Protein AF-U1P3W0-F1 (afdb_monomer)

Foldseek 3Di:
DLVLLCVLPVVCSVVLCVLLVVLVNNDPDVQAADALVSVLSSQVVSCVVVNLQSLLSSLLSVLVPDPLLLPDAALVSSQVSVQVVVQNSHPPDDCQQCWTWDWDDPDPQDIDIDTDHNNSHDPSNVNSNSVNSCCSYPSVVPVPDPPPPDDPDPDDDDDDDDD

Secondary structure (DSSP, 8-state):
-HHHHHHH-HHHHHHHHHHHHHTT-----TT--B-HHHHHHHHHHHHHHH-HHHHHHHHHHHHHT-HHHHT-SSHHHHHHHHHHHHHHTBTT--HHHH-EEEEEEEETTEEEEEEESS--S-HHHHHHHHHHHHHHSHHHHTTT-----PPP-----------

Sequence (163 aa):
MIDSVAEVSPVFESRARDILADEGIESPAPESTHDATAFAAAMETIVETAGETTVARTGEKMIAQNEQVTAATDFESGFETLREQHAAVHRNFDVDRVGQYRTERLDDREYRVATYGGHSYPPALTRGVVEGVVEQTDLRQSSGSRTPRRRPTRATRSSSRGE

Solvent-accessible surface area (backbone atoms only — not comparable to full-atom values): 9230 Å² total; per-residue (Å²): 99,65,69,31,36,32,74,75,35,63,82,49,31,63,54,51,48,50,45,28,35,76,49,69,46,79,69,84,47,98,85,50,63,38,57,53,65,40,51,28,53,29,49,44,55,45,31,77,72,63,32,52,70,51,37,16,52,28,24,22,40,44,36,74,70,29,64,73,38,52,67,23,77,34,55,67,58,19,52,50,47,49,52,55,49,60,49,67,43,21,74,67,64,40,51,69,58,52,25,45,81,46,80,44,79,77,54,101,83,38,69,49,78,43,77,44,67,30,57,54,62,49,68,38,35,54,50,14,35,55,51,20,45,40,66,53,13,48,64,44,74,64,66,82,68,77,72,81,80,76,76,82,78,83,78,78,86,79,88,85,77,88,134

Nearest PDB structures (foldseek):
  3tfe-assembly2_B  TM=6.346E-01  e=1.654E-02  Nostoc sp. PCC 7120 = FACHB-418
  3nvr-assembly1_B  TM=6.243E-01  e=2.034E-02  Caldanaerobacter subterraneus subsp. tengcongensis
  3tff-assembly2_B  TM=6.220E-01  e=3.237E-02  Nostoc sp. PCC 7120 = FACHB-418
  3nvu-assembly1_B  TM=6.245E-01  e=5.424E-02  Caldanaerobacter subterraneus subsp. tengcongensis
  6x3e-assembly1_A  TM=1.753E-01  e=9.474E+00  Homo sapiens

pLDDT: mean 79.13, std 15.69, range [42.22, 94.12]

Structure (mmCIF, N/CA/C/O backbone):
data_AF-U1P3W0-F1
#
_entry.id   AF-U1P3W0-F1
#
loop_
_atom_site.group_PDB
_atom_site.id
_atom_site.type_symbol
_atom_site.label_atom_id
_atom_site.label_alt_id
_atom_site.label_comp_id
_atom_site.label_asym_id
_atom_site.label_entity_id
_atom_site.label_seq_id
_atom_site.pdbx_PDB_ins_code
_atom_site.Cartn_x
_atom_site.Cartn_y
_atom_site.Cartn_z
_atom_site.occupancy
_atom_site.B_iso_or_equiv
_atom_site.auth_seq_id
_atom_site.auth_comp_id
_atom_site.auth_asym_id
_atom_site.auth_atom_id
_atom_site.pdbx_PDB_model_num
ATOM 1 N N . MET A 1 1 ? 4.360 5.478 6.428 1.00 60.12 1 MET A N 1
ATOM 2 C CA . MET A 1 1 ? 2.890 5.317 6.306 1.00 60.12 1 MET A CA 1
ATOM 3 C C . MET A 1 1 ? 2.155 6.444 7.015 1.00 60.12 1 MET A C 1
ATOM 5 O O . MET A 1 1 ? 1.464 7.188 6.337 1.00 60.12 1 MET A O 1
ATOM 9 N N . ILE A 1 2 ? 2.340 6.646 8.326 1.00 58.16 2 ILE A N 1
ATOM 10 C CA . ILE A 1 2 ? 1.708 7.776 9.031 1.00 58.16 2 ILE A CA 1
ATOM 11 C C . ILE A 1 2 ? 2.135 9.130 8.468 1.00 58.16 2 ILE A C 1
ATOM 13 O O . ILE A 1 2 ? 1.272 9.961 8.218 1.00 58.16 2 ILE A O 1
ATOM 17 N N . ASP A 1 3 ? 3.424 9.323 8.186 1.00 60.81 3 ASP A N 1
ATOM 18 C CA . ASP A 1 3 ? 3.899 10.567 7.564 1.00 60.81 3 ASP A CA 1
ATOM 19 C C . ASP A 1 3 ? 3.271 10.776 6.174 1.00 60.81 3 ASP A C 1
ATOM 21 O O . ASP A 1 3 ? 2.914 11.885 5.792 1.00 60.81 3 ASP A O 1
ATOM 25 N N . SER A 1 4 ? 3.027 9.685 5.443 1.00 58.75 4 SER A N 1
ATOM 26 C CA . SER A 1 4 ? 2.324 9.699 4.157 1.00 58.75 4 SER A CA 1
ATOM 27 C C . SER A 1 4 ? 0.851 10.114 4.317 1.00 58.75 4 SER A C 1
ATOM 29 O O . SER A 1 4 ? 0.340 10.883 3.507 1.00 58.75 4 SER A O 1
ATOM 31 N N . VAL A 1 5 ? 0.164 9.646 5.368 1.00 60.19 5 VAL A N 1
ATOM 32 C CA . VAL A 1 5 ? -1.218 10.052 5.698 1.00 60.19 5 VAL A CA 1
ATOM 33 C C . VAL A 1 5 ? -1.267 11.515 6.152 1.00 60.19 5 VAL A C 1
ATOM 35 O O . VAL A 1 5 ? -2.148 12.254 5.713 1.00 60.19 5 VAL A O 1
ATOM 38 N N . ALA A 1 6 ? -0.306 11.941 6.976 1.00 59.19 6 ALA A N 1
ATOM 39 C CA . ALA A 1 6 ? -0.149 13.310 7.464 1.00 59.19 6 ALA A CA 1
ATOM 40 C C . ALA A 1 6 ? -0.045 14.322 6.322 1.00 59.19 6 ALA A C 1
ATOM 42 O O . ALA A 1 6 ? -0.733 15.342 6.315 1.00 59.19 6 ALA A O 1
ATOM 43 N N . GLU A 1 7 ? 0.783 14.016 5.322 1.00 61.41 7 GLU A N 1
ATOM 44 C CA . GLU A 1 7 ? 0.982 14.883 4.162 1.00 61.41 7 GLU A CA 1
ATOM 45 C C . GLU A 1 7 ? -0.243 14.947 3.240 1.00 61.41 7 GLU A C 1
ATOM 47 O O . GLU A 1 7 ? -0.477 15.973 2.598 1.00 61.41 7 GLU A O 1
ATOM 52 N N . VAL A 1 8 ? -1.042 13.877 3.161 1.00 60.78 8 VAL A N 1
ATOM 53 C CA . VAL A 1 8 ? -2.270 13.863 2.347 1.00 60.78 8 VAL A CA 1
ATOM 54 C C . VAL A 1 8 ? -3.412 14.579 3.069 1.00 60.78 8 VAL A C 1
ATOM 56 O O . VAL A 1 8 ? -4.192 15.292 2.432 1.00 60.78 8 VAL A O 1
ATOM 59 N N . SER A 1 9 ? -3.521 14.407 4.388 1.00 67.25 9 SER A N 1
ATOM 60 C CA . SER A 1 9 ? -4.470 15.132 5.226 1.00 67.25 9 SER A CA 1
ATOM 61 C C . SER A 1 9 ? -4.030 15.153 6.697 1.00 67.25 9 SER A C 1
ATOM 63 O O . SER A 1 9 ? -4.240 14.172 7.419 1.00 67.25 9 SER A O 1
ATOM 65 N N . PRO A 1 10 ? -3.555 16.307 7.197 1.00 68.25 10 PRO A N 1
ATOM 66 C CA . PRO A 1 10 ? -3.189 16.473 8.606 1.00 68.25 10 PRO A CA 1
ATOM 67 C C . PRO A 1 10 ? -4.361 16.211 9.563 1.00 68.25 10 PRO A C 1
ATOM 69 O O . PRO A 1 10 ? -4.181 15.771 10.693 1.00 68.25 10 PRO A O 1
ATOM 72 N N . VAL A 1 11 ? -5.597 16.439 9.101 1.00 68.62 11 VAL A N 1
ATOM 73 C CA . VAL A 1 11 ? -6.823 16.174 9.875 1.00 68.62 11 VAL A CA 1
ATOM 74 C C . VAL A 1 11 ? -7.052 14.670 10.063 1.00 68.62 11 VAL A C 1
ATOM 76 O O . VAL A 1 11 ? -7.603 14.256 11.081 1.00 68.62 11 VAL A O 1
ATOM 79 N N . PHE A 1 12 ? -6.619 13.842 9.109 1.00 74.88 12 PHE A N 1
ATOM 80 C CA . PHE A 1 12 ? -6.753 12.386 9.197 1.00 74.88 12 PHE A CA 1
ATOM 81 C C . PHE A 1 12 ? -5.570 11.714 9.889 1.00 74.88 12 PHE A C 1
ATOM 83 O O . PHE A 1 12 ? -5.700 10.567 10.293 1.00 74.88 12 PHE A O 1
ATOM 90 N N . GLU A 1 13 ? -4.459 12.416 10.095 1.00 78.44 13 GLU A N 1
ATOM 91 C CA . GLU A 1 13 ? -3.262 11.879 10.742 1.00 78.44 13 GLU A CA 1
ATOM 92 C C . GLU A 1 13 ? -3.525 11.384 12.171 1.00 78.44 13 GLU A C 1
ATOM 94 O O . GLU A 1 13 ? -3.185 10.251 12.509 1.00 78.44 13 GLU A O 1
ATOM 99 N N . SER A 1 14 ? -4.172 12.212 13.001 1.00 79.19 14 SER A N 1
ATOM 100 C CA . SER A 1 14 ? -4.534 11.825 14.373 1.00 79.19 14 SER A CA 1
ATOM 101 C C . SER A 1 14 ? -5.481 10.631 14.367 1.00 79.19 14 SER A C 1
ATOM 103 O O . SER A 1 14 ? -5.282 9.678 15.104 1.00 79.19 14 SER A O 1
ATOM 105 N N . ARG A 1 15 ? -6.472 10.643 13.474 1.00 81.88 15 ARG A N 1
ATOM 106 C CA . ARG A 1 15 ? -7.473 9.580 13.408 1.00 81.88 15 ARG A CA 1
ATOM 107 C C . ARG A 1 15 ? -6.904 8.270 12.866 1.00 81.88 15 ARG A C 1
ATOM 109 O O . ARG A 1 15 ? -7.302 7.208 13.317 1.00 81.88 15 ARG A O 1
ATOM 116 N N . ALA A 1 16 ? -5.966 8.332 11.925 1.00 81.88 16 ALA A N 1
ATOM 117 C CA . ALA A 1 16 ? -5.256 7.162 11.427 1.00 81.88 16 ALA A CA 1
ATOM 118 C C . ALA A 1 16 ? -4.332 6.566 12.497 1.00 81.88 16 ALA A C 1
ATOM 120 O O . ALA A 1 16 ? -4.235 5.347 12.582 1.00 81.88 16 ALA A O 1
ATOM 121 N N . ARG A 1 17 ? -3.700 7.401 13.339 1.00 81.88 17 ARG A N 1
ATOM 122 C CA . ARG A 1 17 ? -2.980 6.929 14.535 1.00 81.88 17 ARG A CA 1
ATOM 123 C C . ARG A 1 17 ? -3.899 6.184 15.487 1.00 81.88 17 ARG A C 1
ATOM 125 O O . ARG A 1 17 ? -3.542 5.089 15.898 1.00 81.88 17 ARG A O 1
ATOM 132 N N . ASP A 1 18 ? -5.057 6.761 15.792 1.00 85.19 18 ASP A N 1
ATOM 133 C CA . ASP A 1 18 ? -6.023 6.149 16.705 1.00 85.19 18 ASP A CA 1
ATOM 134 C C . ASP A 1 18 ? -6.508 4.795 16.157 1.00 85.19 18 ASP A C 1
ATOM 136 O O . ASP A 1 18 ? -6.431 3.794 16.856 1.00 85.19 18 ASP A O 1
ATOM 140 N N . ILE A 1 19 ? -6.879 4.731 14.871 1.00 87.19 19 ILE A N 1
ATOM 141 C CA . ILE A 1 19 ? -7.298 3.482 14.208 1.00 87.19 19 ILE A CA 1
ATOM 142 C C . ILE A 1 19 ? -6.183 2.425 14.229 1.00 87.19 19 ILE A C 1
ATOM 144 O O . ILE A 1 19 ? -6.441 1.253 14.483 1.00 87.19 19 ILE A O 1
ATOM 148 N N . LEU A 1 20 ? -4.934 2.816 13.960 1.00 84.50 20 LEU A N 1
ATOM 149 C CA . LEU A 1 20 ? -3.804 1.886 14.016 1.00 84.50 20 LEU A CA 1
ATOM 150 C C . LEU A 1 20 ? -3.570 1.378 15.442 1.00 84.50 20 LEU A C 1
ATOM 152 O O . LEU A 1 20 ? -3.338 0.186 15.627 1.00 84.50 20 LEU A O 1
ATOM 156 N N . ALA A 1 21 ? -3.661 2.252 16.445 1.00 86.00 21 ALA A N 1
ATOM 157 C CA . ALA A 1 21 ? -3.519 1.877 17.846 1.00 86.00 21 ALA A CA 1
ATOM 158 C C . ALA A 1 21 ? -4.646 0.939 18.315 1.00 86.00 21 ALA A C 1
ATOM 160 O O . ALA A 1 21 ? -4.355 -0.028 19.019 1.00 86.00 21 ALA A O 1
ATOM 161 N N . ASP A 1 22 ? -5.889 1.167 17.875 1.00 87.12 22 ASP A N 1
ATOM 162 C CA . ASP A 1 22 ? -7.044 0.303 18.161 1.00 87.12 22 ASP A CA 1
ATOM 163 C C . ASP A 1 22 ? -6.839 -1.131 17.632 1.00 87.12 22 ASP A C 1
ATOM 165 O O . ASP A 1 22 ? -7.262 -2.098 18.267 1.00 87.12 22 ASP A O 1
ATOM 169 N N . GLU A 1 23 ? -6.106 -1.282 16.525 1.00 85.44 23 GLU A N 1
ATOM 170 C CA . GLU A 1 23 ? -5.706 -2.576 15.951 1.00 85.44 23 GLU A CA 1
ATOM 171 C C . GLU A 1 23 ? -4.385 -3.126 16.540 1.00 85.44 23 GLU A C 1
ATOM 173 O O . GLU A 1 23 ? -3.854 -4.145 16.095 1.00 85.44 23 GLU A O 1
ATOM 178 N N . GLY A 1 24 ? -3.819 -2.476 17.561 1.00 82.00 24 GLY A N 1
ATOM 179 C CA . GLY A 1 24 ? -2.588 -2.908 18.235 1.00 82.00 24 GLY A CA 1
ATOM 180 C C . GLY A 1 24 ? -1.289 -2.470 17.548 1.00 82.00 24 GLY A C 1
ATOM 181 O O . GLY A 1 24 ? -0.216 -3.004 17.843 1.00 82.00 24 GLY A O 1
ATOM 182 N N . ILE A 1 25 ? -1.354 -1.493 16.640 1.00 80.19 25 ILE A N 1
ATOM 183 C CA . ILE A 1 25 ? -0.209 -0.871 15.962 1.00 80.19 25 ILE A CA 1
ATOM 184 C C . ILE A 1 25 ? 0.092 0.479 16.634 1.00 80.19 25 ILE A C 1
ATOM 186 O O . ILE A 1 25 ? -0.140 1.554 16.089 1.00 80.19 25 ILE A O 1
ATOM 190 N N . GLU A 1 26 ? 0.622 0.417 17.858 1.00 69.56 26 GLU A N 1
ATOM 191 C CA . GLU A 1 26 ? 0.835 1.596 18.720 1.00 69.56 26 GLU A CA 1
ATOM 192 C C . GLU A 1 26 ? 1.980 2.514 18.251 1.00 69.56 26 GLU A C 1
ATOM 194 O O . GLU A 1 26 ? 2.007 3.700 18.574 1.00 69.56 26 GLU A O 1
ATOM 199 N N . SER A 1 27 ? 2.941 1.980 17.488 1.00 63.59 27 SER A N 1
ATOM 200 C CA . SER A 1 27 ? 4.064 2.754 16.949 1.00 63.59 27 SER A CA 1
ATOM 201 C C . SER A 1 27 ? 4.488 2.215 15.581 1.00 63.59 27 SER A C 1
ATOM 203 O O . SER A 1 27 ? 5.304 1.294 15.506 1.00 63.59 27 SER A O 1
ATOM 205 N N . PRO A 1 28 ? 3.918 2.735 14.482 1.00 61.66 28 PRO A N 1
ATOM 206 C CA . PRO A 1 28 ? 4.355 2.406 13.133 1.00 61.66 28 PRO A CA 1
ATOM 207 C C . PRO A 1 28 ? 5.626 3.185 12.813 1.00 61.66 28 PRO A C 1
ATOM 209 O O . PRO A 1 28 ? 5.609 4.224 12.151 1.00 61.66 28 PRO A O 1
ATOM 212 N N . ALA A 1 29 ? 6.742 2.691 13.336 1.00 59.94 29 ALA A N 1
ATOM 213 C CA . ALA A 1 29 ? 8.052 3.114 12.887 1.00 59.94 29 ALA A CA 1
ATOM 214 C C . ALA A 1 29 ? 8.320 2.528 11.485 1.00 59.94 29 ALA A C 1
ATOM 216 O O . ALA A 1 29 ? 7.818 1.453 11.156 1.00 59.94 29 ALA A O 1
ATOM 217 N N . PRO A 1 30 ? 9.146 3.180 10.652 1.00 56.00 30 PRO A N 1
ATOM 218 C CA . PRO A 1 30 ? 9.519 2.652 9.335 1.00 56.00 30 PRO A CA 1
ATOM 219 C C . PRO A 1 30 ? 10.112 1.234 9.387 1.00 56.00 30 PRO A C 1
ATOM 221 O O . PRO A 1 30 ? 9.997 0.482 8.426 1.00 56.00 30 PRO A O 1
ATOM 224 N N . GLU A 1 31 ? 10.723 0.874 10.519 1.00 57.59 31 GLU A N 1
ATOM 225 C CA . GLU A 1 31 ? 11.432 -0.393 10.721 1.00 57.59 31 GLU A CA 1
ATOM 226 C C . GLU A 1 31 ? 10.663 -1.386 11.606 1.00 57.59 31 GLU A C 1
ATOM 228 O O . GLU A 1 31 ? 11.161 -2.472 11.906 1.00 57.59 31 GLU A O 1
ATOM 233 N N . SER A 1 32 ? 9.458 -1.033 12.071 1.00 65.75 32 SER A N 1
ATOM 234 C CA . SER A 1 32 ? 8.677 -1.939 12.909 1.00 65.75 32 SER A CA 1
ATOM 235 C C . SER A 1 32 ? 7.928 -2.960 12.068 1.00 65.75 32 SER A C 1
ATOM 237 O O . SER A 1 32 ? 7.193 -2.635 11.142 1.00 65.75 32 SER A O 1
ATOM 239 N N . THR A 1 33 ? 8.080 -4.226 12.441 1.00 73.88 33 THR A N 1
ATOM 240 C CA . THR A 1 33 ? 7.302 -5.314 11.863 1.00 73.88 33 THR A CA 1
ATOM 241 C C . THR A 1 33 ? 5.923 -5.387 12.523 1.00 73.88 33 THR A C 1
ATOM 243 O O . THR A 1 33 ? 5.832 -5.541 13.748 1.00 73.88 33 THR A O 1
ATOM 246 N N . HIS A 1 34 ? 4.858 -5.346 11.720 1.00 78.31 34 HIS A N 1
ATOM 247 C CA . HIS A 1 34 ? 3.466 -5.354 12.191 1.00 78.31 34 HIS A CA 1
ATOM 248 C C . HIS A 1 34 ? 2.744 -6.665 11.873 1.00 78.31 34 HIS A C 1
ATOM 250 O O . HIS A 1 34 ? 3.163 -7.427 10.996 1.00 78.31 34 HIS A O 1
ATOM 256 N N . ASP A 1 35 ? 1.650 -6.933 12.589 1.00 85.88 35 ASP A N 1
ATOM 257 C CA . ASP A 1 35 ? 0.721 -7.993 12.202 1.00 85.88 35 ASP A CA 1
ATOM 258 C C . ASP A 1 35 ? -0.008 -7.576 10.919 1.00 85.88 35 ASP A C 1
ATOM 260 O O . ASP A 1 35 ? -0.577 -6.486 10.841 1.00 85.88 35 ASP A O 1
ATOM 264 N N . ALA A 1 36 ? 0.046 -8.425 9.895 1.00 82.69 36 ALA A N 1
ATOM 265 C CA . ALA A 1 36 ? -0.535 -8.110 8.594 1.00 82.69 36 ALA A CA 1
ATOM 266 C C . ALA A 1 36 ? -2.065 -8.016 8.625 1.00 82.69 36 ALA A C 1
ATOM 268 O O . ALA A 1 36 ? -2.646 -7.224 7.888 1.00 82.69 36 ALA A O 1
ATOM 269 N N . THR A 1 37 ? -2.715 -8.797 9.491 1.00 84.12 37 THR A N 1
ATOM 270 C CA . THR A 1 37 ? -4.177 -8.815 9.622 1.00 84.12 37 THR A CA 1
ATOM 271 C C . THR A 1 37 ? -4.654 -7.548 10.317 1.00 84.12 37 THR A C 1
ATOM 273 O O . THR A 1 37 ? -5.564 -6.892 9.822 1.00 84.12 37 THR A O 1
ATOM 276 N N . ALA A 1 38 ? -3.990 -7.168 11.413 1.00 86.00 38 ALA A N 1
ATOM 277 C CA . ALA A 1 38 ? -4.252 -5.907 12.106 1.00 86.00 38 ALA A CA 1
ATOM 278 C C . ALA A 1 38 ? -4.055 -4.702 11.174 1.00 86.00 38 ALA A C 1
ATOM 280 O O . ALA A 1 38 ? -4.875 -3.790 11.115 1.00 86.00 38 ALA A O 1
ATOM 281 N N . PHE A 1 39 ? -2.980 -4.720 10.381 1.00 84.38 39 PHE A N 1
ATOM 282 C CA . PHE A 1 39 ? -2.697 -3.644 9.440 1.00 84.38 39 PHE A CA 1
ATOM 283 C C . PHE A 1 39 ? -3.741 -3.574 8.312 1.00 84.38 39 PHE A C 1
ATOM 285 O O . PHE A 1 39 ? -4.201 -2.484 7.977 1.00 84.38 39 PHE A O 1
ATOM 292 N N . ALA A 1 40 ? -4.171 -4.711 7.759 1.00 85.75 40 ALA A N 1
ATOM 293 C CA . ALA A 1 40 ? -5.246 -4.751 6.768 1.00 85.75 40 ALA A CA 1
ATOM 294 C C . ALA A 1 40 ? -6.582 -4.229 7.334 1.00 85.75 40 ALA A C 1
ATOM 296 O O . ALA A 1 40 ? -7.223 -3.392 6.697 1.00 85.75 40 ALA A O 1
ATOM 297 N N . ALA A 1 41 ? -6.958 -4.644 8.549 1.00 87.06 41 ALA A N 1
ATOM 298 C CA . ALA A 1 41 ? -8.166 -4.177 9.236 1.00 87.06 41 ALA A CA 1
ATOM 299 C C . ALA A 1 41 ? -8.142 -2.660 9.502 1.00 87.06 41 ALA A C 1
ATOM 301 O O . ALA A 1 41 ? -9.127 -1.956 9.245 1.00 87.06 41 ALA A O 1
ATOM 302 N N . ALA A 1 42 ? -6.990 -2.129 9.920 1.00 88.44 42 ALA A N 1
ATOM 303 C CA . ALA A 1 42 ? -6.796 -0.691 10.074 1.00 88.44 42 ALA A CA 1
ATOM 304 C C . ALA A 1 42 ? -6.985 0.047 8.739 1.00 88.44 42 ALA A C 1
ATOM 306 O O . ALA A 1 42 ? -7.650 1.082 8.689 1.00 88.44 42 ALA A O 1
ATOM 307 N N . MET A 1 43 ? -6.437 -0.481 7.639 1.00 86.56 43 MET A N 1
ATOM 308 C CA . MET A 1 43 ? -6.556 0.149 6.321 1.00 86.56 43 MET A CA 1
ATOM 309 C C . MET A 1 43 ? -7.995 0.160 5.792 1.00 86.56 43 MET A C 1
ATOM 311 O O . MET A 1 43 ? -8.396 1.168 5.210 1.00 86.56 43 MET A O 1
ATOM 315 N N . GLU A 1 44 ? -8.780 -0.894 6.021 1.00 87.56 44 GLU A N 1
ATOM 316 C CA . GLU A 1 44 ? -10.224 -0.906 5.724 1.00 87.56 44 GLU A CA 1
ATOM 317 C C . GLU A 1 44 ? -10.956 0.202 6.500 1.00 87.56 44 GLU A C 1
ATOM 319 O O . GLU A 1 44 ? -11.628 1.048 5.909 1.00 87.56 44 GLU A O 1
ATOM 324 N N . THR A 1 45 ? -10.716 0.304 7.809 1.00 88.00 45 THR A N 1
ATOM 325 C CA . THR A 1 45 ? -11.318 1.348 8.660 1.00 88.00 45 THR A CA 1
ATOM 326 C C . THR A 1 45 ? -10.905 2.766 8.227 1.00 88.00 45 THR A C 1
ATOM 328 O O . THR A 1 45 ? -11.699 3.717 8.264 1.00 88.00 45 THR A O 1
ATOM 331 N N . ILE A 1 46 ? -9.660 2.937 7.764 1.00 85.12 46 ILE A N 1
ATOM 332 C CA . ILE A 1 46 ? -9.175 4.203 7.200 1.00 85.12 46 ILE A CA 1
ATOM 333 C C . ILE A 1 46 ? -9.891 4.521 5.879 1.00 85.12 46 ILE A C 1
ATOM 335 O O . ILE A 1 46 ? -10.228 5.686 5.661 1.00 85.12 46 ILE A O 1
ATOM 339 N N . VAL A 1 47 ? -10.173 3.537 5.015 1.00 88.06 47 VAL A N 1
ATOM 340 C CA . VAL A 1 47 ? -10.975 3.753 3.793 1.00 88.06 47 VAL A CA 1
ATOM 341 C C . VAL A 1 47 ? -12.377 4.231 4.141 1.00 88.06 47 VAL A C 1
ATOM 343 O O . VAL A 1 47 ? -12.826 5.227 3.572 1.00 88.06 47 VAL A O 1
ATOM 346 N N . GLU A 1 48 ? -13.047 3.585 5.094 1.00 88.00 48 GLU A N 1
ATOM 347 C CA . GLU A 1 48 ? -14.394 3.978 5.530 1.00 88.00 48 GLU A CA 1
ATOM 348 C C . GLU A 1 48 ? -14.425 5.407 6.091 1.00 88.00 48 GLU A C 1
ATOM 350 O O . GLU A 1 48 ? -15.392 6.148 5.903 1.00 88.00 48 GLU A O 1
ATOM 355 N N . THR A 1 49 ? -13.343 5.819 6.750 1.00 88.00 49 THR A N 1
ATOM 356 C CA . THR A 1 49 ? -13.244 7.119 7.419 1.00 88.00 49 THR A CA 1
ATOM 357 C C . THR A 1 49 ? -12.806 8.253 6.488 1.00 88.00 49 THR A C 1
ATOM 359 O O . THR A 1 49 ? -13.346 9.359 6.557 1.00 88.00 49 THR A O 1
ATOM 362 N N . ALA A 1 50 ? -11.787 8.016 5.661 1.00 85.94 50 ALA A N 1
ATOM 363 C CA . ALA A 1 50 ? -11.106 9.040 4.867 1.00 85.94 50 ALA A CA 1
ATOM 364 C C . ALA A 1 50 ? -11.469 8.995 3.372 1.00 85.94 50 ALA A C 1
ATOM 366 O O . ALA A 1 50 ? -11.156 9.933 2.630 1.00 85.94 50 ALA A O 1
ATOM 367 N N . GLY A 1 51 ? -12.134 7.926 2.932 1.00 89.31 51 GLY A N 1
ATOM 368 C CA . GLY A 1 51 ? -12.541 7.686 1.554 1.00 89.31 51 GLY A CA 1
ATOM 369 C C . GLY A 1 51 ? -11.432 7.103 0.673 1.00 89.31 51 GLY A C 1
ATOM 370 O O . GLY A 1 51 ? -10.237 7.331 0.877 1.00 89.31 51 GLY A O 1
ATOM 371 N N . GLU A 1 52 ? -11.849 6.392 -0.375 1.00 92.38 52 GLU A N 1
ATOM 372 C CA . GLU A 1 52 ? -10.962 5.686 -1.312 1.00 92.38 52 GLU A CA 1
ATOM 373 C C . GLU A 1 52 ? -9.896 6.594 -1.943 1.00 92.38 52 GLU A C 1
ATOM 375 O O . GLU A 1 52 ? -8.735 6.208 -2.044 1.00 92.38 52 GLU A O 1
ATOM 380 N N . THR A 1 53 ? -10.257 7.823 -2.331 1.00 90.44 53 THR A N 1
ATOM 381 C CA . THR A 1 53 ? -9.318 8.781 -2.944 1.00 90.44 53 THR A CA 1
ATOM 382 C C . THR A 1 53 ? -8.156 9.125 -2.016 1.00 90.44 53 THR A C 1
ATOM 384 O O . THR A 1 53 ? -7.014 9.219 -2.464 1.00 90.44 53 THR A O 1
ATOM 387 N N . THR A 1 54 ? -8.437 9.324 -0.726 1.00 87.69 54 THR A N 1
ATOM 388 C CA . THR A 1 54 ? -7.405 9.627 0.270 1.00 87.69 54 THR A CA 1
ATOM 389 C C . THR A 1 54 ? -6.474 8.435 0.427 1.00 87.69 54 THR A C 1
ATOM 391 O O . THR A 1 54 ? -5.259 8.597 0.381 1.00 87.69 54 THR A O 1
ATOM 394 N N . VAL A 1 55 ? -7.034 7.228 0.519 1.00 89.44 55 VAL A N 1
ATOM 395 C CA . VAL A 1 55 ? -6.252 5.997 0.683 1.00 89.44 55 VAL A CA 1
ATOM 396 C C . VAL A 1 55 ? -5.405 5.671 -0.546 1.00 89.44 55 VAL A C 1
ATOM 398 O O . VAL A 1 55 ? -4.248 5.280 -0.396 1.00 89.44 55 VAL A O 1
ATOM 401 N N . ALA A 1 56 ? -5.916 5.903 -1.755 1.00 92.19 56 ALA A N 1
ATOM 402 C CA . ALA A 1 56 ? -5.122 5.769 -2.973 1.00 92.19 56 ALA A CA 1
ATOM 403 C C . ALA A 1 56 ? -3.923 6.732 -2.973 1.00 92.19 56 ALA A C 1
ATOM 405 O O . ALA A 1 56 ? -2.792 6.315 -3.211 1.00 92.19 56 ALA A O 1
ATOM 406 N N . ARG A 1 57 ? -4.128 8.005 -2.608 1.00 89.69 57 ARG A N 1
ATOM 407 C CA . ARG A 1 57 ? -3.023 8.973 -2.484 1.00 89.69 57 ARG A CA 1
ATOM 408 C C . ARG A 1 57 ? -2.017 8.585 -1.405 1.00 89.69 57 ARG A C 1
ATOM 410 O O . ARG A 1 57 ? -0.821 8.775 -1.602 1.00 89.69 57 ARG A O 1
ATOM 417 N N . THR A 1 58 ? -2.481 8.027 -0.289 1.00 88.00 58 THR A N 1
ATOM 418 C CA . THR A 1 58 ? -1.594 7.477 0.741 1.00 88.00 58 THR A CA 1
ATOM 419 C C . THR A 1 58 ? -0.714 6.371 0.161 1.00 88.00 58 THR A C 1
ATOM 421 O O . THR A 1 58 ? 0.498 6.418 0.348 1.00 88.00 58 THR A O 1
ATOM 424 N N . GLY A 1 59 ? -1.289 5.422 -0.587 1.00 91.31 59 GLY A N 1
ATOM 425 C CA . GLY A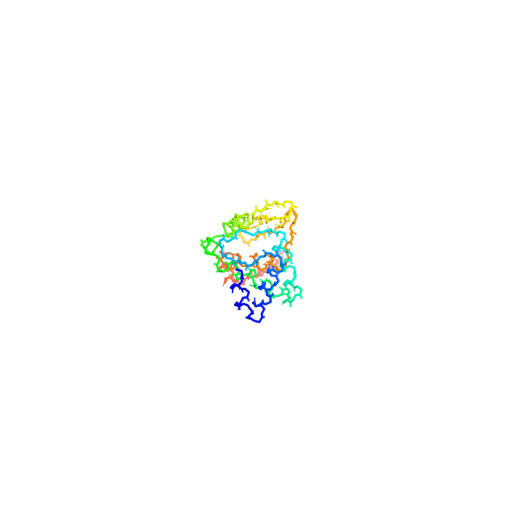 1 59 ? -0.533 4.357 -1.254 1.00 91.31 59 GLY A CA 1
ATOM 426 C C . GLY A 1 59 ? 0.514 4.887 -2.236 1.00 91.31 59 GLY A C 1
ATOM 427 O O . GLY A 1 59 ? 1.664 4.455 -2.203 1.00 91.31 59 GLY A O 1
ATOM 428 N N . GLU A 1 60 ? 0.152 5.879 -3.051 1.00 93.06 60 GLU A N 1
ATOM 429 C CA . GLU A 1 60 ? 1.081 6.543 -3.977 1.00 93.06 60 GLU A CA 1
ATOM 430 C C . GLU A 1 60 ? 2.249 7.199 -3.218 1.00 93.06 60 GLU A C 1
ATOM 432 O O . GLU A 1 60 ? 3.419 7.042 -3.578 1.00 93.06 60 GLU A O 1
ATOM 437 N N . LYS A 1 61 ? 1.948 7.897 -2.116 1.00 88.75 61 LYS A N 1
ATOM 438 C CA . LYS A 1 61 ? 2.956 8.555 -1.277 1.00 88.75 61 LYS A CA 1
ATOM 439 C C . LYS A 1 61 ? 3.855 7.587 -0.526 1.00 88.75 61 LYS A C 1
ATOM 441 O O . LYS A 1 61 ? 5.045 7.871 -0.414 1.00 88.75 61 LYS A O 1
ATOM 446 N N . MET A 1 62 ? 3.331 6.448 -0.074 1.00 89.19 62 MET A N 1
ATOM 447 C CA . MET A 1 62 ? 4.150 5.390 0.521 1.00 89.19 62 MET A CA 1
ATOM 448 C C . MET A 1 62 ? 5.264 4.953 -0.433 1.00 89.19 62 MET A C 1
ATOM 450 O O . MET A 1 62 ? 6.385 4.744 0.014 1.00 89.19 62 MET A O 1
ATOM 454 N N . ILE A 1 63 ? 4.982 4.874 -1.737 1.00 92.38 63 ILE A N 1
ATOM 455 C CA . ILE A 1 63 ? 5.997 4.553 -2.745 1.00 92.38 63 ILE A CA 1
ATOM 456 C C . ILE A 1 63 ? 6.943 5.722 -3.002 1.00 92.38 63 ILE A C 1
ATOM 458 O O . ILE A 1 63 ? 8.150 5.519 -3.045 1.00 92.38 63 ILE A O 1
ATOM 462 N N . ALA A 1 64 ? 6.430 6.947 -3.119 1.00 88.56 64 ALA A N 1
ATOM 463 C CA . ALA A 1 64 ? 7.270 8.123 -3.353 1.00 88.56 64 ALA A CA 1
ATOM 464 C C . ALA A 1 64 ? 8.293 8.388 -2.227 1.00 88.56 64 ALA A C 1
ATOM 466 O O . ALA A 1 64 ? 9.324 9.005 -2.477 1.00 88.56 64 ALA A O 1
ATOM 467 N N . GLN A 1 65 ? 8.009 7.944 -1.001 1.00 87.25 65 GLN A N 1
ATOM 468 C CA . GLN A 1 65 ? 8.911 8.044 0.155 1.00 87.25 65 GLN A CA 1
ATOM 469 C C . GLN A 1 65 ? 9.811 6.809 0.328 1.00 87.25 65 GLN A C 1
ATOM 471 O O . GLN A 1 65 ? 10.667 6.784 1.208 1.00 87.25 65 GLN A O 1
ATOM 476 N N . ASN A 1 66 ? 9.611 5.765 -0.476 1.00 88.25 66 ASN A N 1
ATOM 477 C CA . ASN A 1 66 ? 10.363 4.527 -0.376 1.00 88.25 66 ASN A CA 1
ATOM 478 C C . ASN A 1 66 ? 11.635 4.614 -1.224 1.00 88.25 66 ASN A C 1
ATOM 480 O O . ASN A 1 66 ? 11.603 4.441 -2.444 1.00 88.25 66 ASN A O 1
ATOM 484 N N . GLU A 1 67 ? 12.766 4.885 -0.575 1.00 88.38 67 GLU A N 1
ATOM 485 C CA . GLU A 1 67 ? 14.052 5.087 -1.254 1.00 88.38 67 GLU A CA 1
ATOM 486 C C . GLU A 1 67 ? 14.476 3.884 -2.108 1.00 88.38 67 GLU A C 1
ATOM 488 O O . GLU A 1 67 ? 15.023 4.057 -3.192 1.00 88.38 67 GLU A O 1
ATOM 493 N N . GLN A 1 68 ? 14.178 2.658 -1.668 1.00 86.88 68 GLN A N 1
ATOM 494 C CA . GLN A 1 68 ? 14.566 1.458 -2.414 1.00 86.88 68 GLN A CA 1
ATOM 495 C C . GLN A 1 68 ? 13.733 1.304 -3.692 1.00 86.88 68 GLN A C 1
ATOM 497 O O . GLN A 1 68 ? 14.282 0.984 -4.743 1.00 86.88 68 GLN A O 1
ATOM 502 N N . VAL A 1 69 ? 12.424 1.578 -3.627 1.00 88.12 69 VAL A N 1
ATOM 503 C CA . VAL A 1 69 ? 11.551 1.530 -4.812 1.00 88.12 69 VAL A CA 1
ATOM 504 C C . VAL A 1 69 ? 11.849 2.693 -5.761 1.00 88.12 69 VAL A C 1
ATOM 506 O O . VAL A 1 69 ? 11.878 2.499 -6.971 1.00 88.12 69 VAL A O 1
ATOM 509 N N . THR A 1 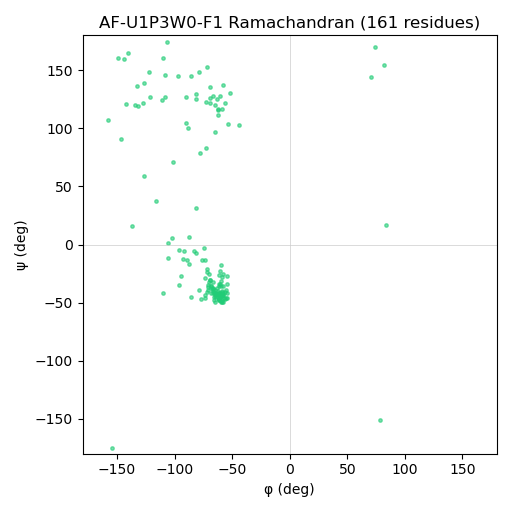70 ? 12.113 3.893 -5.238 1.00 88.88 70 THR A N 1
ATOM 510 C CA . THR A 1 70 ? 12.445 5.074 -6.060 1.00 88.88 70 THR A CA 1
ATOM 511 C C . THR A 1 70 ? 13.837 5.002 -6.694 1.00 88.88 70 THR A C 1
ATOM 513 O O . THR A 1 70 ? 14.076 5.656 -7.706 1.00 88.88 70 THR A O 1
ATOM 516 N N . ALA A 1 71 ? 14.749 4.190 -6.152 1.00 89.75 71 ALA A N 1
ATOM 517 C CA . ALA A 1 71 ? 16.042 3.902 -6.768 1.00 89.75 71 ALA A CA 1
ATOM 518 C C . ALA A 1 71 ? 15.955 2.921 -7.955 1.00 89.75 71 ALA A C 1
ATOM 520 O O . ALA A 1 71 ? 16.929 2.785 -8.701 1.00 89.75 71 ALA A O 1
ATOM 521 N N . ALA A 1 72 ? 14.825 2.230 -8.142 1.00 90.38 72 ALA A N 1
ATOM 522 C CA . ALA A 1 72 ? 14.643 1.310 -9.256 1.00 90.38 72 ALA A CA 1
ATOM 523 C C . ALA A 1 72 ? 14.558 2.062 -10.594 1.00 90.38 72 ALA A C 1
ATOM 525 O O . ALA A 1 72 ? 13.859 3.064 -10.732 1.00 90.38 72 ALA A O 1
ATOM 526 N N . THR A 1 73 ? 15.258 1.557 -11.610 1.00 85.19 73 THR A N 1
ATOM 527 C CA . THR A 1 73 ? 15.330 2.195 -12.935 1.00 85.19 73 THR A CA 1
ATOM 528 C C . THR A 1 73 ? 14.205 1.793 -13.882 1.00 85.19 73 THR A C 1
ATOM 530 O O . THR A 1 73 ? 13.983 2.463 -14.888 1.00 85.19 73 THR A O 1
ATOM 533 N N . ASP A 1 74 ? 13.510 0.703 -13.574 1.00 89.81 74 ASP A N 1
ATOM 534 C CA . ASP A 1 74 ? 12.474 0.103 -14.406 1.00 89.81 74 ASP A CA 1
ATOM 535 C C . ASP A 1 74 ? 11.340 -0.470 -13.548 1.00 89.81 74 ASP A C 1
ATOM 537 O O . ASP A 1 74 ? 11.497 -0.726 -12.348 1.00 89.81 74 ASP A O 1
ATOM 541 N N . PHE A 1 75 ? 10.178 -0.652 -14.177 1.00 91.06 75 PHE A N 1
ATOM 542 C CA . PHE A 1 75 ? 8.973 -1.133 -13.503 1.00 91.06 75 PHE A CA 1
ATOM 543 C C . PHE A 1 75 ? 9.133 -2.496 -12.826 1.00 91.06 75 PHE A C 1
ATOM 545 O O . PHE A 1 75 ? 8.629 -2.675 -11.718 1.00 91.06 75 PHE A O 1
ATOM 552 N N . GLU A 1 76 ? 9.811 -3.453 -13.467 1.00 91.75 76 GLU A N 1
ATOM 553 C CA . GLU A 1 76 ? 9.955 -4.812 -12.933 1.00 91.75 76 GLU A CA 1
ATOM 554 C C . GLU A 1 76 ? 10.783 -4.797 -11.646 1.00 91.75 76 GLU A C 1
ATOM 556 O O . GLU A 1 76 ? 10.339 -5.329 -10.627 1.00 91.75 76 GLU A O 1
ATOM 561 N N . SER A 1 77 ? 11.921 -4.101 -11.658 1.00 91.56 77 SER A N 1
ATOM 562 C CA . SER A 1 77 ? 12.785 -3.927 -10.487 1.00 91.56 77 SER A CA 1
ATOM 563 C C . SER A 1 77 ? 12.076 -3.184 -9.347 1.00 91.56 77 SER A C 1
ATOM 565 O O . SER A 1 77 ? 12.198 -3.562 -8.177 1.00 91.56 77 SER A O 1
ATOM 567 N N . GLY A 1 78 ? 11.290 -2.149 -9.672 1.00 92.56 78 GLY A N 1
ATOM 568 C CA . GLY A 1 78 ? 10.503 -1.407 -8.684 1.00 92.56 78 GLY A CA 1
ATOM 569 C C . GLY A 1 78 ? 9.425 -2.272 -8.025 1.00 92.56 78 GLY A C 1
ATOM 570 O O . GLY A 1 78 ? 9.259 -2.241 -6.804 1.00 92.56 78 GLY A O 1
ATOM 571 N N . PHE A 1 79 ? 8.725 -3.093 -8.815 1.00 92.69 79 PHE A N 1
ATOM 572 C CA . PHE A 1 79 ? 7.706 -4.009 -8.299 1.00 92.69 79 PHE A CA 1
ATOM 573 C C . PHE A 1 79 ? 8.291 -5.171 -7.498 1.00 92.69 79 PHE A C 1
ATOM 575 O O . PHE A 1 79 ? 7.679 -5.586 -6.514 1.00 92.69 79 PHE A O 1
ATOM 582 N N . GLU A 1 80 ? 9.452 -5.698 -7.889 1.00 92.31 80 GLU A N 1
ATOM 583 C CA . GLU A 1 80 ? 10.116 -6.756 -7.124 1.00 92.31 80 GLU A CA 1
ATOM 584 C C . GLU A 1 80 ? 10.557 -6.236 -5.753 1.00 92.31 80 GLU A C 1
ATOM 586 O O . GLU A 1 80 ? 10.229 -6.840 -4.733 1.00 92.31 80 GLU A O 1
ATOM 591 N N . THR A 1 81 ? 11.152 -5.041 -5.710 1.00 92.25 81 THR A N 1
ATOM 592 C CA . THR A 1 81 ? 11.521 -4.371 -4.451 1.00 92.25 81 THR A CA 1
ATOM 593 C C . THR A 1 81 ? 10.306 -4.179 -3.539 1.00 92.25 81 THR A C 1
ATOM 595 O O . THR A 1 81 ? 10.349 -4.506 -2.352 1.00 92.25 81 THR A O 1
ATOM 598 N N . LEU A 1 82 ? 9.183 -3.711 -4.098 1.00 91.62 82 LEU A N 1
ATOM 599 C CA . LEU A 1 82 ? 7.925 -3.578 -3.363 1.00 91.62 82 LEU A CA 1
ATOM 600 C C . LEU A 1 82 ? 7.455 -4.922 -2.783 1.00 91.62 82 LEU A C 1
ATOM 602 O O . LEU A 1 82 ? 7.008 -4.979 -1.637 1.00 91.62 82 LEU A O 1
ATOM 606 N N . ARG A 1 83 ? 7.530 -6.010 -3.560 1.00 91.00 83 ARG A N 1
ATOM 607 C CA . ARG A 1 83 ? 7.115 -7.345 -3.108 1.00 91.00 83 ARG A CA 1
ATOM 608 C C . ARG A 1 83 ? 7.977 -7.851 -1.957 1.00 91.00 83 ARG A C 1
ATOM 610 O O . ARG A 1 83 ? 7.423 -8.385 -0.994 1.00 91.00 83 ARG A O 1
ATOM 617 N N . GLU A 1 84 ? 9.293 -7.701 -2.064 1.00 89.62 84 GLU A N 1
ATOM 618 C CA . GLU A 1 84 ? 10.249 -8.114 -1.033 1.00 89.62 84 GLU A CA 1
ATOM 619 C C . GLU A 1 84 ? 10.005 -7.357 0.275 1.00 89.62 84 GLU A C 1
ATOM 621 O O . GLU A 1 84 ? 9.881 -7.967 1.339 1.00 89.62 84 GLU A O 1
ATOM 626 N N . GLN A 1 85 ? 9.837 -6.037 0.193 1.00 87.50 85 GLN A N 1
ATOM 627 C CA . GLN A 1 85 ? 9.535 -5.209 1.357 1.00 87.50 85 GLN A CA 1
ATOM 628 C C . GLN A 1 85 ? 8.177 -5.542 1.968 1.00 87.50 85 GLN A C 1
ATOM 630 O O . GLN A 1 85 ? 8.080 -5.652 3.186 1.00 87.50 85 GLN A O 1
ATOM 635 N N . HIS A 1 86 ? 7.141 -5.750 1.150 1.00 86.12 86 HIS A N 1
ATOM 636 C CA . HIS A 1 86 ? 5.819 -6.139 1.640 1.00 86.12 86 HIS A CA 1
ATOM 637 C C . HIS A 1 86 ? 5.887 -7.426 2.476 1.00 86.12 86 HIS A C 1
ATOM 639 O O . HIS A 1 86 ? 5.280 -7.499 3.540 1.00 86.12 86 HIS A O 1
ATOM 645 N N . ALA A 1 87 ? 6.685 -8.412 2.060 1.00 84.25 87 ALA A N 1
ATOM 646 C CA . ALA A 1 87 ? 6.904 -9.610 2.864 1.00 84.25 87 ALA A CA 1
ATOM 647 C C . ALA A 1 87 ? 7.710 -9.327 4.148 1.00 84.25 87 ALA A C 1
ATOM 649 O O . ALA A 1 87 ? 7.416 -9.898 5.196 1.00 84.25 87 ALA A O 1
ATOM 650 N N . ALA A 1 88 ? 8.705 -8.437 4.086 1.00 83.81 88 ALA A N 1
ATOM 651 C CA . ALA A 1 88 ? 9.606 -8.141 5.201 1.00 83.81 88 ALA A CA 1
ATOM 652 C C . ALA A 1 88 ? 8.972 -7.307 6.332 1.00 83.81 88 ALA A C 1
ATOM 654 O O . ALA A 1 88 ? 9.375 -7.436 7.489 1.00 83.81 88 ALA A O 1
ATOM 655 N N . VAL A 1 89 ? 7.978 -6.463 6.030 1.00 79.31 89 VAL A N 1
ATOM 656 C CA . VAL A 1 89 ? 7.326 -5.589 7.029 1.00 79.31 89 VAL A CA 1
ATOM 657 C C . VAL A 1 89 ? 6.256 -6.299 7.867 1.00 79.31 89 VAL A C 1
ATOM 659 O O . VAL A 1 89 ? 5.770 -5.741 8.856 1.00 79.31 89 VAL A O 1
ATOM 662 N N . HIS A 1 90 ? 5.910 -7.544 7.524 1.00 80.62 90 HIS A N 1
ATOM 663 C CA . HIS A 1 90 ? 4.885 -8.326 8.211 1.00 80.62 90 HIS A CA 1
ATOM 664 C C . HIS A 1 90 ? 5.468 -9.504 8.989 1.00 80.62 90 HIS A C 1
ATOM 666 O O . HIS A 1 90 ? 6.124 -10.384 8.437 1.00 80.62 90 HIS A O 1
ATOM 672 N N . ARG A 1 91 ? 5.175 -9.567 10.294 1.00 79.56 91 ARG A N 1
ATOM 673 C CA . ARG A 1 91 ? 5.772 -10.568 11.201 1.00 79.56 91 ARG A CA 1
ATOM 674 C C . ARG A 1 91 ? 5.250 -11.968 10.903 1.00 79.56 91 ARG A C 1
ATOM 676 O O . ARG A 1 91 ? 5.947 -12.957 11.099 1.00 79.56 91 ARG A O 1
ATOM 683 N N . ASN A 1 92 ? 4.001 -12.027 10.468 1.00 79.62 92 ASN A N 1
ATOM 684 C CA . ASN A 1 92 ? 3.249 -13.224 10.136 1.00 79.62 92 ASN A CA 1
ATOM 685 C C . ASN A 1 92 ? 2.885 -13.248 8.649 1.00 79.62 92 ASN A C 1
ATOM 687 O O . ASN A 1 92 ? 1.776 -13.659 8.307 1.00 79.62 92 ASN A O 1
ATOM 691 N N . PHE A 1 93 ? 3.791 -12.781 7.780 1.00 83.88 93 PHE A N 1
ATOM 692 C CA . PHE A 1 93 ? 3.548 -12.813 6.344 1.00 83.88 93 PHE A CA 1
ATOM 693 C C . PHE A 1 93 ? 3.241 -14.240 5.880 1.00 83.88 93 PHE A C 1
ATOM 695 O O . PHE A 1 93 ? 4.043 -15.160 6.038 1.00 83.88 93 PHE A O 1
ATOM 702 N N . ASP A 1 94 ? 2.067 -14.393 5.289 1.00 87.19 94 ASP A N 1
ATOM 703 C CA . ASP A 1 94 ? 1.564 -15.626 4.713 1.00 87.19 94 ASP A CA 1
ATOM 704 C C . ASP A 1 94 ? 0.799 -15.231 3.449 1.00 87.19 94 ASP A C 1
ATOM 706 O O . ASP A 1 94 ? -0.131 -14.426 3.508 1.00 87.19 94 ASP A O 1
ATOM 710 N N . VAL A 1 95 ? 1.213 -15.750 2.292 1.00 87.25 95 VAL A N 1
ATOM 711 C CA . VAL A 1 95 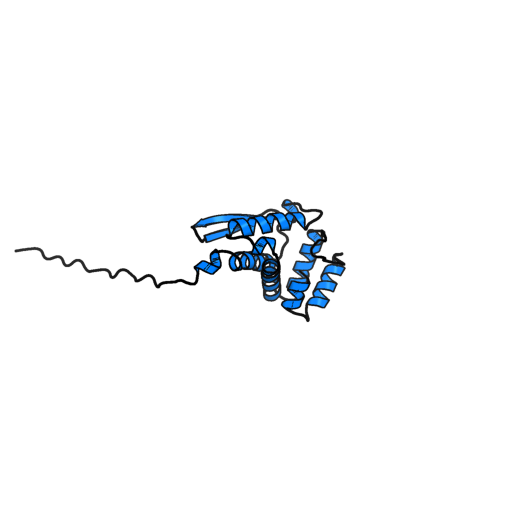? 0.605 -15.393 0.999 1.00 87.25 95 VAL A CA 1
ATOM 712 C C . VAL A 1 95 ? -0.886 -15.728 0.962 1.00 87.25 95 VAL A C 1
ATOM 714 O O . VAL A 1 95 ? -1.664 -14.968 0.386 1.00 87.25 95 VAL A O 1
ATOM 717 N N . ASP A 1 96 ? -1.314 -16.817 1.596 1.00 88.19 96 ASP A N 1
ATOM 718 C CA . ASP A 1 96 ? -2.712 -17.246 1.596 1.00 88.19 96 ASP A CA 1
ATOM 719 C C . ASP A 1 96 ? -3.593 -16.369 2.495 1.00 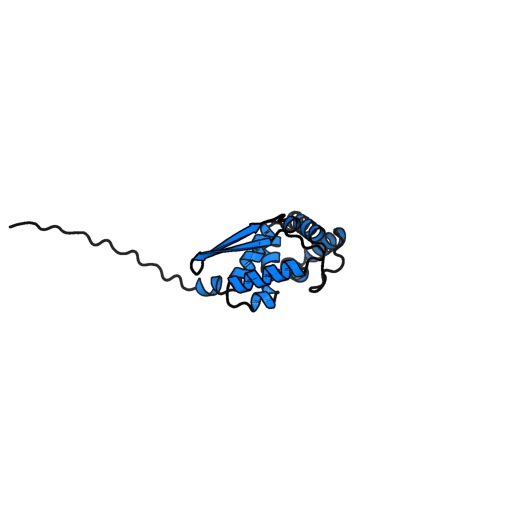88.19 96 ASP A C 1
ATOM 721 O O . ASP A 1 96 ? -4.815 -16.414 2.370 1.00 88.19 96 ASP A O 1
ATOM 725 N N . ARG A 1 97 ? -2.998 -15.534 3.359 1.00 82.69 97 ARG A N 1
ATOM 726 C CA . ARG A 1 97 ? -3.714 -14.590 4.238 1.00 82.69 97 ARG A CA 1
ATOM 727 C C . ARG A 1 97 ? -3.541 -13.125 3.876 1.00 82.69 97 ARG A C 1
ATOM 729 O O . ARG A 1 97 ? -4.489 -12.366 3.972 1.00 82.69 97 ARG A O 1
ATOM 736 N N . VAL A 1 98 ? -2.333 -12.715 3.516 1.00 84.19 98 VAL A N 1
ATOM 737 C CA . VAL A 1 98 ? -1.983 -11.308 3.257 1.00 84.19 98 VAL A CA 1
ATOM 738 C C . VAL A 1 98 ? -2.102 -10.993 1.769 1.00 84.19 98 VAL A C 1
ATOM 740 O O . VAL A 1 98 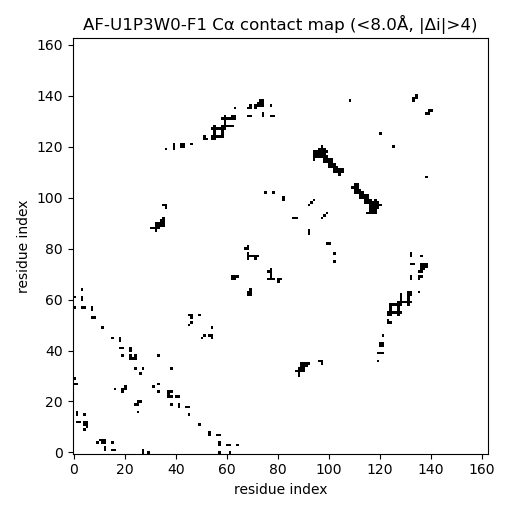? -2.399 -9.865 1.379 1.00 84.19 98 VAL A O 1
ATOM 743 N N . GLY A 1 99 ? -1.925 -12.017 0.935 1.00 89.44 99 GLY A N 1
ATOM 744 C CA . GLY A 1 99 ? -1.825 -11.889 -0.505 1.00 89.44 99 GLY A CA 1
ATOM 745 C C . GLY A 1 99 ? -0.491 -11.312 -0.958 1.00 89.44 99 GLY A C 1
ATOM 746 O O . GLY A 1 99 ? 0.338 -10.850 -0.172 1.00 89.44 99 GLY A O 1
ATOM 747 N N . GLN A 1 100 ? -0.268 -11.369 -2.266 1.00 89.81 100 GLN A N 1
ATOM 748 C CA . GLN A 1 100 ? 0.891 -10.747 -2.887 1.00 89.81 100 GLN A CA 1
ATOM 749 C C . GLN A 1 100 ? 0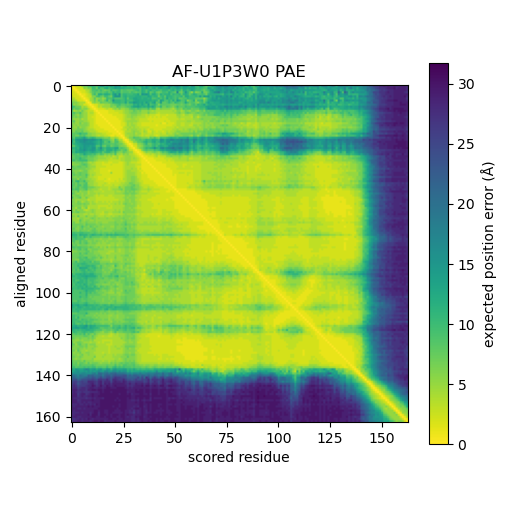.583 -10.288 -4.312 1.00 89.81 100 GLN A C 1
ATOM 751 O O . GLN A 1 100 ? -0.359 -10.753 -4.957 1.00 89.81 100 GLN A O 1
ATOM 756 N N . TYR A 1 101 ? 1.404 -9.374 -4.818 1.00 91.19 101 TYR A N 1
ATOM 757 C CA . TYR A 1 101 ? 1.340 -8.913 -6.203 1.00 91.19 101 TYR A CA 1
ATOM 758 C C . TYR A 1 101 ? 1.991 -9.907 -7.152 1.00 91.19 101 TYR A C 1
ATOM 760 O O . TYR A 1 101 ? 2.979 -10.539 -6.800 1.00 91.19 101 TYR A O 1
ATOM 768 N N . ARG A 1 102 ? 1.501 -10.013 -8.383 1.00 91.62 102 ARG A N 1
ATOM 769 C CA . ARG A 1 102 ? 2.153 -10.674 -9.515 1.00 91.62 102 ARG A CA 1
ATOM 770 C C . ARG A 1 102 ? 2.071 -9.757 -10.723 1.00 91.62 102 ARG A C 1
ATOM 772 O O . ARG A 1 102 ? 1.014 -9.199 -11.004 1.00 91.62 102 ARG A O 1
ATOM 779 N N . THR A 1 103 ? 3.177 -9.643 -11.441 1.00 93.00 103 THR A N 1
ATOM 780 C CA . THR A 1 103 ? 3.263 -8.883 -12.682 1.00 93.00 103 THR A CA 1
ATOM 781 C C . THR A 1 103 ? 3.395 -9.835 -13.867 1.00 93.00 103 THR A C 1
ATOM 783 O O . THR A 1 103 ? 3.969 -10.922 -13.770 1.00 93.00 103 THR A O 1
ATOM 786 N N . GLU A 1 104 ? 2.804 -9.443 -14.986 1.00 93.50 104 GLU A N 1
ATOM 787 C CA . GLU A 1 104 ? 2.952 -10.086 -16.286 1.00 93.50 104 GLU A CA 1
ATOM 788 C C . GLU A 1 104 ? 3.176 -8.976 -17.313 1.00 93.50 104 GLU A C 1
ATOM 790 O O . GLU A 1 104 ? 2.331 -8.091 -17.470 1.00 93.50 104 GLU A O 1
ATOM 795 N N . ARG A 1 105 ? 4.317 -9.007 -18.003 1.00 93.62 105 ARG A N 1
ATOM 796 C CA . ARG A 1 105 ? 4.597 -8.083 -19.101 1.00 93.62 105 ARG A CA 1
ATOM 797 C C . ARG A 1 105 ? 3.747 -8.458 -20.313 1.00 93.62 105 ARG A C 1
ATOM 799 O O . ARG A 1 105 ? 3.822 -9.587 -20.792 1.00 93.62 105 ARG A O 1
ATOM 806 N N . LEU A 1 106 ? 2.949 -7.512 -20.798 1.00 93.38 106 LEU A N 1
ATOM 807 C CA . LEU A 1 106 ? 2.137 -7.661 -22.008 1.00 93.38 106 LEU A CA 1
ATOM 808 C C . LEU A 1 106 ? 2.842 -7.061 -23.234 1.00 93.38 106 LEU A C 1
ATOM 810 O O . LEU A 1 106 ? 2.728 -7.605 -24.329 1.00 93.38 106 LEU A O 1
ATOM 814 N N . ASP A 1 107 ? 3.581 -5.966 -23.034 1.00 91.06 107 ASP A N 1
ATOM 815 C CA . ASP A 1 107 ? 4.384 -5.266 -24.048 1.00 91.06 107 ASP A CA 1
ATOM 816 C C . ASP A 1 107 ? 5.535 -4.495 -23.358 1.00 91.06 107 ASP A C 1
ATOM 818 O O . ASP A 1 107 ? 5.711 -4.569 -22.144 1.00 91.06 107 ASP A O 1
ATOM 822 N N . ASP A 1 108 ? 6.320 -3.715 -24.099 1.00 85.50 108 ASP A N 1
ATOM 823 C CA . ASP A 1 108 ? 7.434 -2.901 -23.605 1.00 85.50 108 ASP A CA 1
ATOM 824 C C . ASP A 1 108 ? 7.041 -1.878 -22.538 1.00 85.50 108 ASP A C 1
ATOM 826 O O . ASP A 1 108 ? 7.881 -1.463 -21.743 1.00 85.50 108 ASP A O 1
ATOM 830 N N . ARG A 1 109 ? 5.776 -1.450 -22.521 1.00 84.38 109 ARG A N 1
ATOM 831 C CA . ARG A 1 109 ? 5.255 -0.447 -21.576 1.00 84.38 109 ARG A CA 1
ATOM 832 C C . ARG A 1 109 ? 3.893 -0.806 -21.005 1.00 84.38 109 ARG A C 1
ATOM 834 O O . ARG A 1 109 ? 3.185 0.059 -20.495 1.00 84.38 109 ARG A O 1
ATOM 841 N N . GLU A 1 110 ? 3.500 -2.063 -21.142 1.00 89.56 110 GLU A N 1
ATOM 842 C CA . GLU A 1 110 ? 2.205 -2.536 -20.685 1.00 89.56 110 GLU A CA 1
ATOM 843 C C . GLU A 1 110 ? 2.412 -3.755 -19.801 1.00 89.56 110 GLU A C 1
ATOM 845 O O . GLU A 1 110 ? 2.991 -4.758 -20.218 1.00 89.56 110 GLU A O 1
ATOM 850 N N . TYR A 1 111 ? 1.926 -3.651 -18.569 1.00 92.81 111 TYR A N 1
ATOM 851 C CA . TYR A 1 111 ? 1.995 -4.709 -17.578 1.00 92.81 111 TYR A CA 1
ATOM 852 C C . TYR A 1 111 ? 0.600 -4.978 -17.043 1.00 92.81 111 TYR A C 1
ATOM 854 O O . TYR A 1 111 ? -0.169 -4.061 -16.749 1.00 92.81 111 TYR A O 1
ATOM 862 N N . ARG A 1 112 ? 0.291 -6.257 -16.866 1.00 93.44 112 ARG A N 1
ATOM 863 C CA . ARG A 1 112 ? -0.821 -6.690 -16.037 1.00 93.44 112 ARG A CA 1
ATOM 864 C C . ARG A 1 112 ? -0.304 -6.890 -14.623 1.00 93.44 112 ARG A C 1
ATOM 866 O O . ARG A 1 112 ? 0.640 -7.646 -14.407 1.00 93.44 112 ARG A O 1
ATOM 873 N N . VAL A 1 113 ? -0.962 -6.248 -13.664 1.00 92.50 113 VAL A N 1
ATOM 874 C CA . VAL A 1 113 ? -0.742 -6.490 -12.237 1.00 92.50 113 VAL A CA 1
ATOM 875 C C . VAL A 1 113 ? -1.956 -7.223 -11.690 1.00 92.50 113 VAL A C 1
ATOM 877 O O . VAL A 1 113 ? -3.090 -6.786 -11.881 1.00 92.50 113 VAL A O 1
ATOM 880 N N . ALA A 1 114 ? -1.718 -8.350 -11.034 1.00 91.88 114 ALA A N 1
ATOM 881 C CA . ALA A 1 114 ? -2.734 -9.121 -10.338 1.00 91.88 114 ALA A CA 1
ATOM 882 C C . ALA A 1 114 ? -2.345 -9.271 -8.870 1.00 91.88 114 ALA A C 1
ATOM 884 O O . ALA A 1 114 ? -1.164 -9.360 -8.536 1.00 91.88 114 ALA A O 1
ATOM 885 N N . THR A 1 115 ? -3.339 -9.341 -7.999 1.00 92.00 115 THR A N 1
ATOM 886 C CA . THR A 1 115 ? -3.166 -9.811 -6.627 1.00 92.00 115 THR A CA 1
ATOM 887 C C . THR A 1 115 ? -3.562 -11.285 -6.570 1.00 92.00 115 THR A C 1
ATOM 889 O O . THR A 1 115 ? -4.437 -11.735 -7.312 1.00 92.00 115 THR A O 1
ATOM 892 N N . TYR A 1 116 ? -2.875 -12.072 -5.749 1.00 91.50 116 TYR A N 1
ATOM 893 C CA . TYR A 1 116 ? -3.185 -13.487 -5.538 1.00 91.50 116 TYR A CA 1
ATOM 894 C C . TYR A 1 116 ? -3.021 -13.858 -4.065 1.00 91.50 116 TYR A C 1
ATOM 896 O O . TYR A 1 116 ? -2.406 -13.111 -3.305 1.00 91.50 116 TYR A O 1
ATOM 904 N N . GLY A 1 117 ? -3.569 -15.011 -3.678 1.00 89.50 117 GLY A N 1
ATOM 905 C CA . GLY A 1 117 ? -3.639 -15.430 -2.278 1.00 89.50 117 GLY A CA 1
ATOM 906 C C . GLY A 1 117 ? -4.772 -14.725 -1.530 1.00 89.50 117 GLY A C 1
ATOM 907 O O . GLY A 1 117 ? -5.780 -14.354 -2.134 1.00 89.50 117 GLY A O 1
ATOM 908 N N . GLY A 1 118 ? -4.607 -14.530 -0.224 1.00 85.69 118 GLY A N 1
ATOM 909 C CA . GLY A 1 118 ? -5.624 -13.950 0.663 1.00 85.69 118 GLY A CA 1
ATOM 910 C C . GLY A 1 118 ? -5.701 -12.429 0.647 1.00 85.69 118 GLY A C 1
ATOM 911 O O . GLY A 1 118 ? -5.980 -11.853 1.686 1.00 85.69 118 GLY A O 1
ATOM 912 N N . HIS A 1 119 ? -5.398 -11.779 -0.481 1.00 84.81 119 HIS A N 1
ATOM 913 C CA . HIS A 1 119 ? -5.207 -10.324 -0.581 1.00 84.81 119 HIS A CA 1
ATOM 914 C C . HIS A 1 119 ? -6.272 -9.528 0.185 1.00 84.81 119 HIS A C 1
ATOM 916 O O . HIS A 1 119 ? -7.402 -9.387 -0.279 1.00 84.81 119 HIS A O 1
ATOM 922 N N . SER A 1 120 ? -5.881 -9.024 1.358 1.00 84.94 120 SER A N 1
ATOM 923 C CA . SER A 1 120 ? -6.787 -8.426 2.352 1.00 84.94 120 SER A CA 1
ATOM 924 C C . SER A 1 120 ? -6.743 -6.896 2.352 1.00 84.94 120 SER A C 1
ATOM 926 O O . SER A 1 120 ? -7.344 -6.258 3.208 1.00 84.94 120 SER A O 1
ATOM 928 N N . TYR A 1 121 ? -6.007 -6.297 1.413 1.00 87.25 121 TYR A N 1
ATOM 929 C CA . TYR A 1 121 ? -5.883 -4.848 1.323 1.00 87.25 121 TYR A CA 1
ATOM 930 C C . TYR A 1 121 ? -7.015 -4.213 0.525 1.00 87.25 121 TYR A C 1
ATOM 932 O O . TYR A 1 121 ? -7.382 -4.750 -0.529 1.00 87.25 121 TYR A O 1
ATOM 940 N N . PRO A 1 122 ? -7.459 -3.005 0.922 1.00 90.19 122 PRO A N 1
ATOM 941 C CA . PRO A 1 122 ? -8.452 -2.280 0.158 1.00 90.19 122 PRO A CA 1
ATOM 942 C C . PRO A 1 122 ? -7.978 -2.030 -1.283 1.00 90.19 122 PRO A C 1
ATOM 944 O O . PRO A 1 122 ? -6.837 -1.587 -1.488 1.00 90.19 122 PRO A O 1
ATOM 947 N N . PRO A 1 123 ? -8.845 -2.207 -2.300 1.00 91.69 123 PRO A N 1
ATOM 948 C CA . PRO A 1 123 ? -8.480 -1.984 -3.699 1.00 91.69 123 PRO A CA 1
ATOM 949 C C . PRO A 1 123 ? -7.903 -0.590 -3.971 1.00 91.69 123 PRO A C 1
ATOM 951 O O . PRO A 1 123 ? -6.997 -0.442 -4.791 1.00 91.69 123 PRO A O 1
ATOM 954 N N . ALA A 1 124 ? -8.391 0.431 -3.259 1.00 92.00 124 ALA A N 1
ATOM 955 C CA . ALA A 1 124 ? -7.901 1.802 -3.368 1.00 92.00 124 ALA A CA 1
ATOM 956 C C . ALA A 1 124 ? -6.425 1.934 -2.962 1.00 92.00 124 ALA A C 1
ATOM 958 O O . ALA A 1 124 ? -5.657 2.595 -3.661 1.00 92.00 124 ALA A O 1
ATOM 959 N N . LEU A 1 125 ? -6.010 1.263 -1.881 1.00 91.06 125 LEU A N 1
ATOM 960 C CA . LEU A 1 125 ? -4.617 1.259 -1.436 1.00 91.06 125 LEU A CA 1
ATOM 961 C C . LEU A 1 125 ? -3.727 0.569 -2.467 1.00 91.06 125 LEU A C 1
ATOM 963 O O . LEU A 1 125 ? -2.715 1.129 -2.883 1.00 91.06 125 LEU A O 1
ATOM 967 N N . THR A 1 126 ? -4.134 -0.624 -2.912 1.00 92.31 126 THR A N 1
ATOM 968 C CA . THR A 1 126 ? -3.420 -1.378 -3.948 1.00 92.31 126 THR A CA 1
ATOM 969 C C . THR A 1 126 ? -3.247 -0.552 -5.215 1.00 92.31 126 THR A C 1
ATOM 971 O O . THR A 1 126 ? -2.146 -0.482 -5.754 1.00 92.31 126 THR A O 1
ATOM 974 N N . ARG A 1 127 ? -4.309 0.117 -5.670 1.00 93.75 127 ARG A N 1
ATOM 975 C CA . ARG A 1 127 ? -4.249 1.002 -6.831 1.00 93.75 127 ARG A CA 1
ATOM 976 C C . ARG A 1 127 ? -3.225 2.118 -6.634 1.00 93.75 127 ARG A C 1
ATOM 978 O O . ARG A 1 127 ? -2.382 2.303 -7.502 1.00 93.75 127 ARG A O 1
ATOM 985 N N . GLY A 1 128 ? -3.282 2.815 -5.502 1.00 94.12 128 GLY A N 1
ATOM 986 C CA . GLY A 1 128 ? -2.350 3.892 -5.177 1.00 94.12 128 GLY A CA 1
ATOM 987 C C . GLY A 1 128 ? -0.892 3.442 -5.160 1.00 94.12 128 GLY A C 1
ATOM 988 O O . GLY A 1 128 ? -0.030 4.098 -5.731 1.00 94.12 128 GLY A O 1
ATOM 989 N N . VAL A 1 129 ? -0.622 2.283 -4.559 1.00 93.94 129 VAL A N 1
ATOM 990 C CA . VAL A 1 129 ? 0.710 1.665 -4.538 1.00 93.94 129 VAL A CA 1
ATOM 991 C C . VAL A 1 129 ? 1.198 1.344 -5.955 1.00 93.94 129 VAL A C 1
ATOM 993 O O . VAL A 1 129 ? 2.314 1.706 -6.316 1.00 93.94 129 VAL A O 1
ATOM 996 N N . VAL A 1 130 ? 0.362 0.713 -6.785 1.00 93.75 130 VAL A N 1
ATOM 997 C CA . VAL A 1 130 ? 0.711 0.387 -8.180 1.00 93.75 130 VAL A CA 1
ATOM 998 C C . VAL A 1 130 ? 0.991 1.661 -8.981 1.00 93.75 130 VAL A C 1
ATOM 1000 O O . VAL A 1 130 ? 2.007 1.737 -9.669 1.00 93.75 130 VAL A O 1
ATOM 1003 N N . GLU A 1 131 ? 0.112 2.664 -8.877 1.00 93.31 131 GLU A N 1
ATOM 1004 C CA . GLU A 1 131 ? 0.281 3.969 -9.525 1.00 93.31 131 GLU A CA 1
ATOM 1005 C C . GLU A 1 131 ? 1.582 4.635 -9.055 1.00 93.31 131 GLU A C 1
ATOM 1007 O O . GLU A 1 131 ? 2.368 5.079 -9.885 1.00 93.31 131 GLU A O 1
ATOM 1012 N N . GLY A 1 132 ? 1.883 4.590 -7.756 1.00 93.56 132 GLY A N 1
ATOM 1013 C CA . GLY A 1 132 ? 3.141 5.073 -7.195 1.00 93.56 132 GLY A CA 1
ATOM 1014 C C . GLY A 1 132 ? 4.371 4.448 -7.855 1.00 93.56 132 GLY A C 1
ATOM 1015 O O . GLY A 1 132 ? 5.277 5.178 -8.245 1.00 93.56 132 GLY A O 1
ATOM 1016 N N . VAL A 1 133 ? 4.403 3.125 -8.053 1.00 93.44 133 VAL A N 1
ATOM 1017 C CA . VAL A 1 133 ? 5.539 2.462 -8.728 1.00 93.44 133 VAL A CA 1
ATOM 1018 C C . VAL A 1 133 ? 5.652 2.906 -10.188 1.00 93.44 133 VAL A C 1
ATOM 1020 O O . VAL A 1 133 ? 6.750 3.194 -10.666 1.00 93.44 133 VAL A O 1
ATOM 1023 N N . VAL A 1 134 ? 4.530 3.016 -10.904 1.00 92.19 134 VAL A N 1
ATOM 1024 C CA . VAL A 1 134 ? 4.515 3.521 -12.289 1.00 92.19 134 VAL A CA 1
ATOM 1025 C C . VAL A 1 134 ? 5.087 4.939 -12.363 1.00 92.19 134 VAL A C 1
ATOM 1027 O O . VAL A 1 134 ? 5.852 5.242 -13.278 1.00 92.19 134 VAL A O 1
ATOM 1030 N N . GLU A 1 135 ? 4.757 5.798 -11.395 1.00 90.38 135 GLU A N 1
ATOM 1031 C CA . GLU A 1 135 ? 5.185 7.198 -11.389 1.00 90.38 135 GLU A CA 1
ATOM 1032 C C . GLU A 1 135 ? 6.683 7.393 -11.119 1.00 90.38 135 GLU A C 1
ATOM 1034 O O . GLU A 1 135 ? 7.240 8.407 -11.549 1.00 90.38 135 GLU A O 1
ATOM 1039 N N . GLN A 1 136 ? 7.327 6.440 -10.441 1.00 87.31 136 GLN A N 1
ATOM 1040 C CA . GLN A 1 136 ? 8.761 6.481 -10.127 1.00 87.31 136 GLN A CA 1
ATOM 1041 C C . GLN A 1 136 ? 9.630 5.773 -11.172 1.00 87.31 136 GLN A C 1
ATOM 1043 O O . GLN A 1 136 ? 10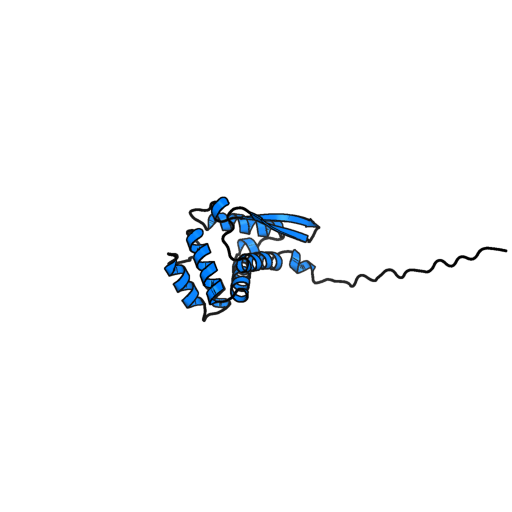.844 5.954 -11.192 1.00 87.31 136 GLN A O 1
ATOM 1048 N N . THR A 1 137 ? 9.018 5.001 -12.069 1.00 84.19 137 THR A N 1
ATOM 1049 C CA . THR A 1 137 ? 9.729 4.168 -13.044 1.00 84.19 137 THR A CA 1
ATOM 1050 C C . THR A 1 137 ? 9.641 4.743 -14.463 1.00 84.19 137 THR A C 1
ATOM 1052 O O . THR A 1 137 ? 8.984 5.753 -14.749 1.00 84.19 137 THR A O 1
ATOM 1055 N N . ASP A 1 138 ? 10.356 4.118 -15.390 1.00 76.38 138 ASP A N 1
ATOM 1056 C CA . ASP A 1 138 ? 10.461 4.496 -16.802 1.00 76.38 138 ASP A CA 1
ATOM 1057 C C . ASP A 1 138 ? 9.119 4.494 -17.571 1.00 76.38 138 ASP A C 1
ATOM 1059 O O . ASP A 1 138 ? 8.975 5.162 -18.610 1.00 76.38 138 ASP A O 1
ATOM 1063 N N . LEU A 1 139 ? 8.097 3.821 -17.032 1.00 74.56 139 LEU A N 1
ATOM 1064 C CA . LEU A 1 139 ? 6.736 3.824 -17.569 1.00 74.56 139 LEU A CA 1
ATOM 1065 C C . LEU A 1 139 ? 6.123 5.232 -17.645 1.00 74.56 139 LEU A C 1
ATOM 1067 O O . LEU A 1 139 ? 5.497 5.573 -18.657 1.00 74.56 139 LEU A O 1
ATOM 1071 N N . ARG A 1 140 ? 6.343 6.093 -16.640 1.00 67.44 140 ARG A N 1
ATOM 1072 C CA . ARG A 1 140 ? 5.885 7.494 -16.695 1.00 67.44 140 ARG A CA 1
ATOM 1073 C C . ARG A 1 140 ? 6.775 8.348 -17.586 1.00 67.44 140 ARG A C 1
ATOM 1075 O O . ARG A 1 140 ? 6.271 9.102 -18.424 1.00 67.44 140 ARG A O 1
ATOM 1082 N N . GLN A 1 141 ? 8.093 8.234 -17.423 1.00 55.41 141 GLN A N 1
ATOM 1083 C CA . GLN A 1 141 ? 9.069 9.136 -18.054 1.00 55.41 141 GLN A CA 1
ATOM 1084 C C . GLN A 1 141 ? 8.998 9.113 -19.589 1.00 55.41 14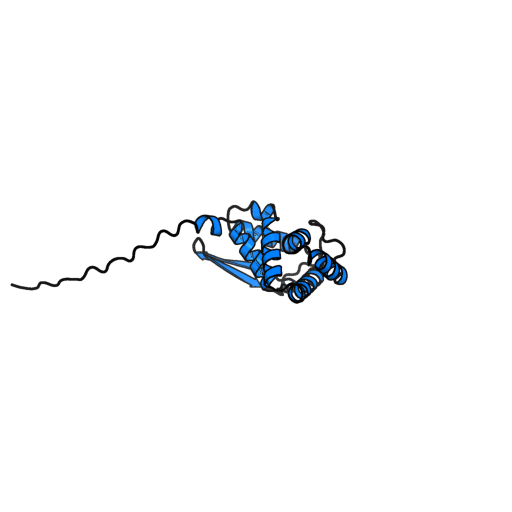1 GLN A C 1
ATOM 1086 O O . GLN A 1 141 ? 9.344 10.080 -20.266 1.00 55.41 141 GLN A O 1
ATOM 1091 N N . SER A 1 142 ? 8.468 8.032 -20.152 1.00 50.94 142 SER A N 1
ATOM 1092 C CA . SER A 1 142 ? 8.352 7.831 -21.588 1.00 50.94 142 SER A CA 1
ATOM 1093 C C . SER A 1 142 ? 6.986 8.199 -22.197 1.00 50.94 142 SER A C 1
ATOM 1095 O O . SER A 1 142 ? 6.836 8.183 -23.424 1.00 50.94 142 SER A O 1
ATOM 1097 N N . SER A 1 143 ? 6.003 8.579 -21.371 1.00 50.81 143 SER A N 1
ATOM 1098 C CA . SER A 1 143 ? 4.662 9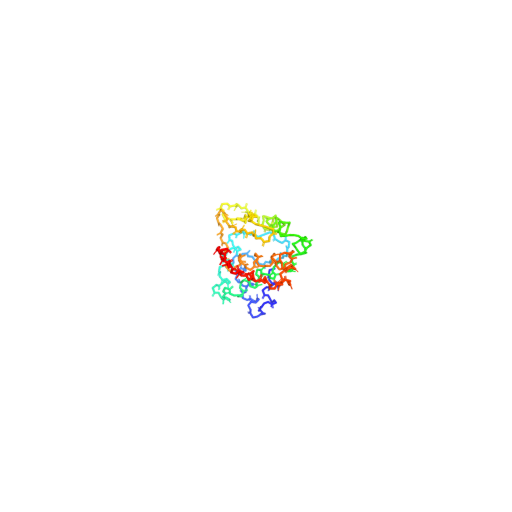.012 -21.805 1.00 50.81 143 SER A CA 1
ATOM 1099 C C . SER A 1 143 ? 4.593 10.494 -22.223 1.00 50.81 143 SER A C 1
ATOM 1101 O O . SER A 1 143 ? 3.582 10.942 -22.768 1.00 50.81 143 SER A O 1
ATOM 1103 N N . GLY A 1 144 ? 5.687 11.248 -22.052 1.00 44.50 144 GLY A N 1
ATOM 1104 C CA . GLY A 1 144 ? 5.823 12.655 -22.459 1.00 44.50 144 GLY A CA 1
ATOM 1105 C C . GLY A 1 144 ? 5.994 12.907 -23.966 1.00 44.50 144 GLY A C 1
ATOM 1106 O O . GLY A 1 144 ? 6.027 14.058 -24.392 1.00 44.50 144 GLY A O 1
ATOM 1107 N N . SER A 1 145 ? 6.074 11.869 -24.803 1.00 42.22 145 SER A N 1
ATOM 1108 C CA . SER A 1 145 ? 6.279 11.997 -26.255 1.00 42.22 145 SER A CA 1
ATOM 1109 C C . SER A 1 145 ? 5.225 11.239 -27.067 1.00 42.22 145 SER A C 1
ATOM 1111 O O . SER A 1 145 ? 5.518 10.402 -27.918 1.00 42.22 145 SER A O 1
ATOM 1113 N N . ARG A 1 146 ? 3.947 11.583 -26.875 1.00 43.16 146 ARG A N 1
ATOM 1114 C CA . ARG A 1 146 ? 2.903 11.261 -27.863 1.00 43.16 146 ARG A CA 1
ATOM 1115 C C . ARG A 1 146 ? 3.060 12.162 -29.093 1.00 43.16 146 ARG A C 1
ATOM 1117 O O . ARG A 1 146 ? 2.365 13.162 -29.243 1.00 43.16 146 ARG A O 1
ATOM 1124 N N . THR A 1 147 ? 3.948 11.798 -30.019 1.00 46.38 147 THR A N 1
ATOM 1125 C CA . THR A 1 147 ? 3.839 12.290 -31.399 1.00 46.38 147 THR A CA 1
ATOM 1126 C C . THR A 1 147 ? 2.523 11.755 -31.978 1.00 46.38 147 THR A C 1
ATOM 1128 O O . THR A 1 147 ? 2.298 10.541 -31.941 1.00 46.38 147 THR A O 1
ATOM 1131 N N . PRO A 1 148 ? 1.621 12.603 -32.503 1.00 42.72 148 PRO A N 1
ATOM 1132 C CA . PRO A 1 148 ? 0.380 12.121 -33.085 1.00 42.72 148 PRO A CA 1
ATOM 1133 C C . PRO A 1 148 ? 0.710 11.225 -34.280 1.00 42.72 148 PRO A C 1
ATOM 1135 O O . PRO A 1 148 ? 1.291 11.674 -35.271 1.00 42.72 148 PRO A O 1
ATOM 1138 N N . ARG A 1 149 ? 0.335 9.942 -34.185 1.00 45.19 149 ARG A N 1
ATOM 1139 C CA . ARG A 1 149 ? 0.349 9.002 -35.310 1.00 45.19 149 ARG A CA 1
ATOM 1140 C C . ARG A 1 149 ? -0.444 9.627 -36.458 1.00 45.19 149 ARG A C 1
ATOM 1142 O O . ARG A 1 149 ? -1.675 9.656 -36.431 1.00 45.19 149 ARG A O 1
ATOM 1149 N N . ARG A 1 150 ? 0.257 10.133 -37.476 1.00 46.09 150 ARG A N 1
ATOM 1150 C CA . ARG A 1 150 ? -0.361 10.515 -38.747 1.00 46.09 150 ARG A CA 1
ATOM 1151 C C . ARG A 1 150 ? -1.043 9.275 -39.319 1.00 46.09 150 ARG A C 1
ATOM 1153 O O . ARG A 1 150 ? -0.384 8.284 -39.624 1.00 46.09 150 ARG A O 1
ATOM 1160 N N . ARG A 1 151 ? -2.372 9.333 -39.444 1.00 44.25 151 ARG A N 1
ATOM 1161 C CA . ARG A 1 151 ? -3.156 8.361 -40.215 1.00 44.25 151 ARG A CA 1
ATOM 1162 C C . ARG A 1 151 ? -2.549 8.249 -41.621 1.00 44.25 151 ARG A C 1
ATOM 1164 O O . ARG A 1 151 ? -2.372 9.291 -42.255 1.00 44.25 151 ARG A O 1
ATOM 1171 N N . PRO A 1 152 ? -2.276 7.042 -42.142 1.00 46.66 152 PRO A N 1
ATOM 1172 C CA . PRO A 1 152 ? -1.934 6.896 -43.546 1.00 46.66 152 PRO A CA 1
ATOM 1173 C C . PRO A 1 152 ? -3.148 7.296 -44.390 1.00 46.66 152 PRO A C 1
ATOM 1175 O O . PRO A 1 152 ? -4.240 6.735 -44.265 1.00 46.66 152 PRO A O 1
ATOM 1178 N N . THR A 1 153 ? -2.965 8.312 -45.228 1.00 51.94 153 THR A N 1
ATOM 1179 C CA . THR A 1 153 ? -3.912 8.697 -46.270 1.00 51.94 153 THR A CA 1
ATOM 1180 C C . THR A 1 153 ? -4.044 7.543 -47.256 1.00 51.94 153 THR A C 1
ATOM 1182 O O . THR A 1 153 ? -3.096 7.157 -47.936 1.00 51.94 153 THR A O 1
ATOM 1185 N N . ARG A 1 154 ? -5.247 6.972 -47.323 1.00 44.69 154 ARG A N 1
ATOM 1186 C CA . ARG A 1 154 ? -5.644 5.970 -48.311 1.00 44.69 154 ARG A CA 1
ATOM 1187 C C . ARG A 1 154 ? -5.633 6.623 -49.696 1.00 44.69 154 ARG A C 1
ATOM 1189 O O . ARG A 1 154 ? -6.597 7.283 -50.069 1.00 44.69 154 ARG A O 1
ATOM 1196 N N . ALA A 1 155 ? -4.542 6.452 -50.440 1.00 47.38 155 ALA A N 1
ATOM 1197 C CA . ALA A 1 155 ? -4.496 6.808 -51.850 1.00 47.38 155 ALA A CA 1
ATOM 1198 C C . ALA A 1 155 ? -5.381 5.832 -52.640 1.00 47.38 155 ALA A C 1
ATOM 1200 O O . ALA A 1 155 ? -5.236 4.609 -52.580 1.00 47.38 155 ALA A O 1
ATOM 1201 N N . THR A 1 156 ? -6.357 6.403 -53.329 1.00 47.50 156 THR A N 1
ATOM 1202 C CA . THR A 1 156 ? -7.301 5.754 -54.231 1.00 47.50 156 THR A CA 1
ATOM 1203 C C . THR A 1 156 ? -6.582 5.079 -55.397 1.00 47.50 156 THR A C 1
ATOM 1205 O O . THR A 1 156 ? -5.822 5.718 -56.117 1.00 47.50 156 THR A O 1
ATOM 1208 N N . ARG A 1 157 ? -6.877 3.792 -55.621 1.00 47.72 157 ARG A N 1
ATOM 1209 C CA . ARG A 1 157 ? -6.619 3.108 -56.895 1.00 47.72 157 ARG A CA 1
ATOM 1210 C C . ARG A 1 157 ? -7.444 3.786 -57.992 1.00 47.72 157 ARG A C 1
ATOM 1212 O O . ARG A 1 157 ? -8.664 3.646 -57.998 1.00 47.72 157 ARG A O 1
ATOM 1219 N N . SER A 1 158 ? -6.792 4.469 -58.924 1.00 49.09 158 SER A N 1
ATOM 1220 C CA . SER A 1 158 ? -7.360 4.780 -60.234 1.00 49.09 158 SER A CA 1
ATOM 1221 C C . SER A 1 158 ? -6.998 3.652 -61.197 1.00 49.09 158 SER A C 1
ATOM 1223 O O . SER A 1 158 ? -5.854 3.523 -61.629 1.00 49.09 158 SER A O 1
ATOM 1225 N N . SER A 1 159 ? -7.983 2.812 -61.498 1.00 50.97 159 SER A N 1
ATOM 1226 C CA . SER A 1 159 ? -7.975 1.959 -62.681 1.00 50.97 159 SER A CA 1
ATOM 1227 C C . SER A 1 159 ? -8.072 2.841 -63.927 1.00 50.97 159 SER A C 1
ATOM 1229 O O . SER A 1 159 ? -9.017 3.616 -64.041 1.00 50.97 159 SER A O 1
ATOM 1231 N N . SER A 1 160 ? -7.164 2.680 -64.885 1.00 51.56 160 SER A N 1
ATOM 1232 C CA . SER A 1 160 ? -7.418 3.033 -66.284 1.00 51.56 160 SER A CA 1
ATOM 1233 C C . SER A 1 160 ? -6.984 1.861 -67.155 1.00 51.56 160 SER A C 1
ATOM 1235 O O . SER A 1 160 ? -5.840 1.414 -67.109 1.00 51.56 160 SER A O 1
ATOM 1237 N N . ARG A 1 161 ? -7.967 1.328 -67.871 1.00 53.41 161 ARG A N 1
ATOM 1238 C CA . ARG A 1 161 ? -7.972 0.119 -68.688 1.00 53.41 161 ARG A CA 1
ATOM 1239 C C . ARG A 1 161 ? -8.354 0.578 -70.098 1.00 53.41 161 ARG A C 1
ATOM 1241 O O . ARG A 1 161 ? -9.409 1.190 -70.194 1.00 53.41 161 ARG A O 1
ATOM 1248 N N . GLY A 1 162 ? -7.558 0.229 -71.114 1.00 49.84 162 GLY A N 1
ATOM 1249 C CA . GLY A 1 162 ? -7.869 0.386 -72.552 1.00 49.84 162 GLY A CA 1
ATOM 1250 C C . GLY A 1 162 ? -7.863 1.840 -73.038 1.00 49.84 162 GLY A C 1
ATOM 1251 O O . GLY A 1 162 ? -8.203 2.732 -72.276 1.00 49.84 162 GLY A O 1
ATOM 1252 N N . GLU A 1 163 ? -7.434 2.166 -74.252 1.00 45.56 163 GLU A N 1
ATOM 1253 C CA . GLU A 1 163 ? -7.285 1.393 -75.497 1.00 45.56 163 GLU A CA 1
ATOM 1254 C C . GLU A 1 163 ? -5.958 1.720 -76.199 1.00 45.56 163 GLU A C 1
ATOM 1256 O O . GLU A 1 163 ? -5.446 2.848 -76.003 1.00 45.56 163 GLU A O 1
#

Radius of gyration: 21.91 Å; Cα contacts (8 Å, |Δi|>4): 217; chains: 1; bounding box: 30×34×94 Å

Mean predicted aligned error: 10.28 Å